Protein AF-A0A2D4HJT6-F1 (afdb_monomer_lite)

Radius of gyration: 34.28 Å; chains: 1; bounding box: 75×16×103 Å

pLDDT: mean 91.04, std 11.38, range [42.09, 98.62]

Secondary structure (DSSP, 8-state):
-------PPPHHHHHHHHHHHHHHHHHHHHHHHHHHHHHHHHHHHHHHHHHHHHHHHHHTHHHHHHHHHHHHHHHHHHHHHHHHHHHHHHHHHHHHHHHHHHHHHHHHHHHHH-TT---HHHHHHHHHHHHHHHHHHHHHHHHHHHHHHHH-

Foldseek 3Di:
DPPPPPPPPDVVVVVVVVVVVVVVVVVVVVVVVVVVVVVVVVVCVVVVVVVVVVVCVVCPPVCVVCVVVVVVVVVVVVLVVQLVVLVVQLVVLVVQLVVLVVQLVVLVCVQVVDPPDRDVVSVVSNVVSVVSNVVSVVSNVVSVVSSVVSVD

Organism: NCBI:txid129467

Sequence (152 aa):
EEEEEEEELDPRIQEELEHLNQANEEINRVELQLDEARTTYRRILSESARKLNAQGSQLGNCIEKARPYYEARRLAREAQQETQKAALRYERAVSMHNAAREMVFVAEQGVMADKNRLDPTWQEMLNHATSKVNEAEEERLRSEREHQRVTQ

InterPro domains:
  IPR007940 SH3-binding 5 [PF05276] (7-15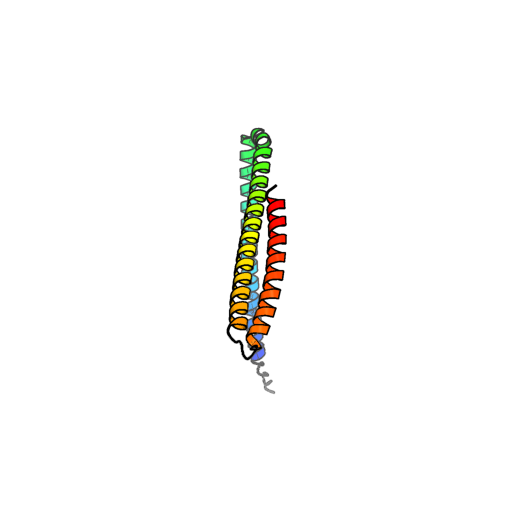2)
  IPR007940 SH3-binding 5 [PTHR19423] (2-152)

Structure (mmCIF, N/CA/C/O backbone):
data_AF-A0A2D4HJT6-F1
#
_entry.id   AF-A0A2D4HJT6-F1
#
loop_
_atom_site.group_PDB
_atom_site.id
_atom_site.type_symbol
_atom_site.label_atom_id
_atom_site.label_alt_id
_atom_site.label_comp_id
_atom_site.label_asym_id
_atom_site.label_entity_id
_atom_site.label_seq_id
_atom_site.pdbx_PDB_ins_code
_atom_site.Cartn_x
_atom_site.Cartn_y
_atom_site.Cartn_z
_atom_site.occupancy
_atom_site.B_iso_or_equiv
_atom_site.auth_seq_id
_atom_site.auth_comp_id
_atom_site.auth_asym_id
_atom_site.auth_atom_id
_atom_site.pdbx_PDB_model_num
ATOM 1 N N . GLU A 1 1 ? 40.480 -9.511 66.706 1.00 42.09 1 GLU A N 1
ATOM 2 C CA . GLU A 1 1 ? 39.679 -8.609 65.868 1.00 42.09 1 GLU A CA 1
ATOM 3 C C . GLU A 1 1 ? 40.342 -8.662 64.510 1.00 42.09 1 GLU A C 1
ATOM 5 O O . GLU A 1 1 ? 41.353 -8.009 64.303 1.00 42.09 1 GLU A O 1
ATOM 10 N N . GLU A 1 2 ? 39.927 -9.635 63.701 1.00 45.59 2 GLU A N 1
ATOM 11 C CA . GLU A 1 2 ? 40.313 -9.690 62.293 1.00 45.59 2 GLU A CA 1
ATOM 12 C C . GLU A 1 2 ? 39.354 -8.722 61.607 1.00 45.59 2 GLU A C 1
ATOM 14 O O . GLU A 1 2 ? 38.142 -8.926 61.652 1.00 45.59 2 GLU A O 1
ATOM 19 N N . GLU A 1 3 ? 39.885 -7.599 61.128 1.00 53.44 3 GLU A N 1
ATOM 20 C CA . GLU A 1 3 ? 39.154 -6.715 60.228 1.00 53.44 3 GLU A CA 1
ATOM 21 C C . GLU A 1 3 ? 38.861 -7.548 58.978 1.00 53.44 3 GLU A C 1
ATOM 23 O O . GLU A 1 3 ? 39.780 -7.926 58.252 1.00 53.44 3 GLU A O 1
ATOM 28 N N . GLU A 1 4 ? 37.596 -7.932 58.790 1.00 57.06 4 GLU A N 1
ATOM 29 C CA . GLU A 1 4 ? 37.126 -8.459 57.514 1.00 57.06 4 GLU A CA 1
ATOM 30 C C . GLU A 1 4 ? 37.390 -7.355 56.484 1.00 57.06 4 GLU A C 1
ATOM 32 O O . GLU A 1 4 ? 36.716 -6.326 56.487 1.00 57.06 4 GLU A O 1
ATOM 37 N N . GLU A 1 5 ? 38.438 -7.521 55.671 1.00 54.19 5 GLU A N 1
ATOM 38 C CA . GLU A 1 5 ? 38.667 -6.686 54.497 1.00 54.19 5 GLU A CA 1
ATOM 39 C C . GLU A 1 5 ? 37.416 -6.822 53.621 1.00 54.19 5 GLU A C 1
ATOM 41 O O . GLU A 1 5 ? 37.197 -7.863 53.000 1.00 54.19 5 GLU A O 1
ATOM 46 N N . GLU A 1 6 ? 36.546 -5.807 53.634 1.00 61.91 6 GLU A N 1
ATOM 47 C CA . GLU A 1 6 ? 35.434 -5.717 52.692 1.00 61.91 6 GLU A CA 1
ATOM 48 C C . GLU A 1 6 ? 36.042 -5.755 51.283 1.00 61.91 6 GLU A C 1
ATOM 50 O O . GLU A 1 6 ? 36.685 -4.794 50.856 1.00 61.91 6 GLU A O 1
ATOM 55 N N . GLU A 1 7 ? 35.898 -6.885 50.580 1.00 65.75 7 GLU A N 1
ATOM 56 C CA . GLU A 1 7 ? 36.295 -6.998 49.175 1.00 65.75 7 GLU A CA 1
ATOM 57 C C . GLU A 1 7 ? 35.630 -5.853 48.397 1.00 65.75 7 GLU A C 1
ATOM 59 O O . GLU A 1 7 ? 34.401 -5.781 48.302 1.00 65.75 7 GLU A O 1
ATOM 64 N N . GLU A 1 8 ? 36.442 -4.939 47.854 1.00 66.44 8 GLU A N 1
ATOM 65 C CA . GLU A 1 8 ? 35.955 -3.838 47.024 1.00 66.44 8 GLU A CA 1
ATOM 66 C C . GLU A 1 8 ? 35.161 -4.416 45.843 1.00 66.44 8 GLU A C 1
ATOM 68 O O . GLU A 1 8 ? 35.687 -5.153 45.005 1.00 66.44 8 GLU A O 1
ATOM 73 N N . LEU A 1 9 ? 33.867 -4.087 45.790 1.00 67.25 9 LEU A N 1
ATOM 74 C CA . LEU A 1 9 ? 32.962 -4.499 44.720 1.00 67.25 9 LEU A CA 1
ATOM 75 C C . LEU A 1 9 ? 33.523 -4.072 43.354 1.00 67.25 9 LEU A C 1
ATOM 77 O O . LEU A 1 9 ? 33.825 -2.897 43.143 1.00 67.25 9 LEU A O 1
ATOM 81 N N . ASP A 1 10 ? 33.626 -5.021 42.414 1.00 80.31 10 ASP A N 1
ATOM 82 C CA . ASP A 1 10 ? 34.099 -4.755 41.049 1.00 80.31 10 ASP A CA 1
ATOM 83 C C . ASP A 1 10 ? 33.244 -3.640 40.411 1.00 80.31 10 ASP A C 1
ATOM 85 O O . ASP A 1 10 ? 32.026 -3.815 40.278 1.00 80.31 10 ASP A O 1
ATOM 89 N N . PRO A 1 11 ? 33.844 -2.515 39.973 1.00 82.69 11 PRO A N 1
ATOM 90 C CA . PRO A 1 11 ? 33.119 -1.373 39.413 1.00 82.69 11 PRO A CA 1
ATOM 91 C C . PRO A 1 11 ? 32.181 -1.723 38.249 1.00 82.69 11 PRO A C 1
ATOM 93 O O . PRO A 1 11 ? 31.184 -1.037 38.029 1.00 82.69 11 PRO A O 1
ATOM 96 N N . ARG A 1 12 ? 32.449 -2.816 37.521 1.00 86.81 12 ARG A N 1
ATOM 97 C CA . ARG A 1 12 ? 31.587 -3.298 36.429 1.00 86.81 12 ARG A CA 1
ATOM 98 C C . ARG A 1 12 ? 30.235 -3.807 36.924 1.00 86.81 12 ARG A C 1
ATOM 100 O O . ARG A 1 12 ? 29.248 -3.714 36.207 1.00 86.81 12 ARG A O 1
ATOM 107 N N . ILE A 1 13 ? 30.168 -4.332 38.148 1.00 87.12 13 ILE A N 1
ATOM 108 C CA . ILE A 1 13 ? 28.906 -4.775 38.757 1.00 87.12 13 ILE A CA 1
ATOM 109 C C . ILE A 1 13 ? 27.992 -3.568 38.983 1.00 87.12 13 ILE A C 1
ATOM 111 O O . ILE A 1 13 ? 26.788 -3.662 38.758 1.00 87.12 13 ILE A O 1
ATOM 115 N N . GLN A 1 14 ? 28.558 -2.427 39.382 1.00 87.00 14 GLN A N 1
ATOM 116 C CA . GLN A 1 14 ? 27.795 -1.197 39.560 1.00 87.00 14 GLN A CA 1
ATOM 117 C C . GLN A 1 14 ? 27.226 -0.686 38.228 1.00 87.00 14 GLN A C 1
ATOM 119 O O . GLN A 1 14 ? 26.041 -0.370 38.165 1.00 87.00 14 GLN A O 1
ATOM 124 N N . GLU A 1 15 ? 28.029 -0.674 37.162 1.00 89.69 15 GLU A N 1
ATOM 125 C CA . GLU A 1 15 ? 27.586 -0.264 35.820 1.00 89.69 15 GLU A CA 1
ATOM 126 C C . GLU A 1 15 ? 26.433 -1.146 35.300 1.00 89.69 15 GLU A C 1
ATOM 128 O O . GLU A 1 15 ? 25.409 -0.640 34.839 1.00 89.69 15 GLU A O 1
ATOM 133 N N . GLU A 1 16 ? 26.532 -2.470 35.450 1.00 93.12 16 GLU A N 1
ATOM 134 C CA . GLU A 1 16 ? 25.462 -3.388 35.032 1.00 93.12 16 GLU A CA 1
ATOM 135 C C . GLU A 1 16 ? 24.184 -3.242 35.875 1.00 93.12 16 GLU A C 1
ATOM 137 O O . GLU A 1 16 ? 23.072 -3.377 35.359 1.00 93.12 16 GLU A O 1
ATOM 142 N N . LEU A 1 17 ? 24.308 -2.925 37.168 1.00 93.88 17 LEU A N 1
ATOM 143 C CA . LEU A 1 17 ? 23.155 -2.618 38.020 1.00 93.88 17 LEU A CA 1
ATOM 144 C C . LEU A 1 17 ? 22.484 -1.299 37.616 1.00 93.88 17 LEU A C 1
ATOM 146 O O . LEU A 1 17 ? 21.256 -1.211 37.643 1.00 93.88 17 LEU A O 1
ATOM 150 N N . GLU A 1 18 ? 23.256 -0.290 37.213 1.00 94.62 18 GLU A N 1
ATOM 151 C CA . GLU A 1 18 ? 22.728 0.966 36.672 1.00 94.62 18 GLU A CA 1
ATOM 152 C C . GLU A 1 18 ? 21.977 0.726 35.353 1.00 94.62 18 GLU A C 1
ATOM 154 O O . GLU A 1 18 ? 20.840 1.185 35.209 1.00 94.62 18 GLU A O 1
ATOM 159 N N . HIS A 1 19 ? 22.535 -0.080 34.442 1.00 95.88 19 HIS A N 1
ATOM 160 C CA . HIS A 1 19 ? 21.844 -0.499 33.218 1.00 95.88 19 HIS A CA 1
ATOM 161 C C . HIS A 1 19 ? 20.548 -1.261 33.510 1.00 95.88 19 HIS A C 1
ATOM 163 O O . HIS A 1 19 ? 19.516 -0.993 32.889 1.00 95.88 19 HIS A O 1
ATOM 169 N N . LEU A 1 20 ? 20.570 -2.187 34.472 1.00 96.56 20 LEU A N 1
ATOM 170 C CA . LEU A 1 20 ? 19.390 -2.954 34.862 1.00 96.56 20 LEU A CA 1
ATOM 171 C C . LEU A 1 20 ? 18.306 -2.057 35.467 1.00 96.56 20 LEU A C 1
ATOM 173 O O . LEU A 1 20 ? 17.132 -2.195 35.118 1.00 96.56 20 LEU A O 1
ATOM 177 N N . ASN A 1 21 ? 18.686 -1.109 36.323 1.00 95.69 21 ASN A N 1
ATOM 178 C CA . ASN A 1 21 ? 17.756 -0.140 36.894 1.00 95.69 21 ASN A CA 1
ATOM 179 C C . ASN A 1 21 ? 17.135 0.742 35.805 1.00 95.69 21 ASN A C 1
ATOM 181 O O . ASN A 1 21 ? 15.915 0.906 35.779 1.00 95.69 21 ASN A O 1
ATOM 185 N N . GLN A 1 22 ? 17.940 1.235 34.861 1.00 97.12 22 GLN A N 1
ATOM 186 C CA . GLN A 1 22 ? 17.452 2.053 33.753 1.00 97.12 22 GLN A CA 1
ATOM 187 C C . GLN A 1 22 ? 16.506 1.274 32.829 1.00 97.12 22 GLN A C 1
ATOM 189 O O . GLN A 1 22 ? 15.445 1.780 32.456 1.00 97.12 22 GLN A O 1
ATOM 194 N N . ALA A 1 23 ? 16.844 0.025 32.501 1.00 97.50 23 ALA A N 1
ATOM 195 C CA . ALA A 1 23 ? 15.974 -0.851 31.724 1.00 97.50 23 ALA A CA 1
ATOM 196 C C . ALA A 1 23 ? 14.654 -1.130 32.460 1.00 97.50 23 ALA A C 1
ATOM 198 O O . ALA A 1 23 ? 13.587 -1.112 31.849 1.00 97.50 23 ALA A O 1
ATOM 199 N N . ASN A 1 24 ? 14.698 -1.339 33.777 1.00 97.75 24 ASN A N 1
ATOM 200 C CA . ASN A 1 24 ? 13.507 -1.565 34.589 1.00 97.75 24 ASN A CA 1
ATOM 201 C C . ASN A 1 24 ? 12.600 -0.322 34.648 1.00 97.75 24 ASN A C 1
ATOM 203 O O . ASN A 1 24 ? 11.381 -0.434 34.517 1.00 97.75 24 ASN A O 1
ATOM 207 N N . GLU A 1 25 ? 13.173 0.875 34.790 1.00 97.69 25 GLU A N 1
ATOM 208 C CA . GLU A 1 25 ? 12.424 2.134 34.688 1.00 97.69 25 GLU A CA 1
ATOM 209 C C . GLU A 1 25 ? 11.772 2.302 33.313 1.00 97.69 25 GLU A C 1
ATOM 211 O O . GLU A 1 25 ? 10.607 2.701 33.217 1.00 97.69 25 GLU A O 1
ATOM 216 N N . GLU A 1 26 ? 12.491 1.963 32.242 1.00 97.94 26 GLU A N 1
ATOM 217 C CA . GLU A 1 26 ? 11.955 2.022 30.888 1.00 97.94 26 GLU A CA 1
ATOM 218 C C . GLU A 1 26 ? 10.807 1.030 30.675 1.00 97.94 26 GLU A C 1
ATOM 220 O O . GLU A 1 26 ? 9.778 1.417 30.112 1.00 97.94 26 GLU A O 1
ATOM 225 N N . ILE A 1 27 ? 10.937 -0.204 31.173 1.00 98.12 27 ILE A N 1
ATOM 226 C CA . ILE A 1 27 ? 9.866 -1.208 31.147 1.00 98.12 27 ILE A CA 1
ATOM 227 C C . ILE A 1 27 ? 8.625 -0.654 31.844 1.00 98.12 27 ILE A C 1
ATOM 229 O O . ILE A 1 27 ? 7.569 -0.566 31.220 1.00 98.12 27 ILE A O 1
ATOM 233 N N . ASN A 1 28 ? 8.763 -0.186 33.086 1.00 97.75 28 ASN A N 1
ATOM 234 C CA . ASN A 1 28 ? 7.643 0.356 33.858 1.00 97.75 28 ASN A CA 1
ATOM 235 C C . ASN A 1 28 ? 6.968 1.535 33.139 1.00 97.75 28 ASN A C 1
ATOM 237 O O . ASN A 1 28 ? 5.739 1.638 33.093 1.00 97.75 28 ASN A O 1
ATOM 241 N N . ARG A 1 29 ? 7.763 2.422 32.530 1.00 98.38 29 ARG A N 1
ATOM 242 C CA . ARG A 1 29 ? 7.254 3.560 31.756 1.00 98.38 29 ARG A CA 1
ATOM 243 C C . ARG A 1 29 ? 6.452 3.104 30.538 1.00 98.38 29 ARG A C 1
ATOM 245 O O . ARG A 1 29 ? 5.363 3.627 30.298 1.00 98.38 29 ARG A O 1
ATOM 252 N N . VAL A 1 30 ? 6.979 2.163 29.757 1.00 98.38 30 VAL A N 1
ATOM 253 C CA . VAL A 1 30 ? 6.305 1.656 28.552 1.00 98.38 30 VAL A CA 1
ATOM 254 C C . VAL A 1 30 ? 5.053 0.862 28.922 1.00 98.38 30 VAL A C 1
ATOM 256 O O . VAL A 1 30 ? 4.036 0.979 28.239 1.00 98.38 30 VAL A O 1
ATOM 259 N N . GLU A 1 31 ? 5.078 0.106 30.019 1.00 98.44 31 GLU A N 1
ATOM 260 C CA . GLU A 1 31 ? 3.905 -0.601 30.535 1.00 98.44 31 GLU A CA 1
ATOM 261 C C . GLU A 1 31 ? 2.779 0.362 30.916 1.00 98.44 31 GLU A C 1
ATOM 263 O O . GLU A 1 31 ? 1.630 0.145 30.517 1.00 98.44 31 GLU A O 1
ATOM 268 N N . LEU A 1 32 ? 3.106 1.462 31.601 1.00 98.38 32 LEU A N 1
ATOM 269 C CA . LEU A 1 32 ? 2.132 2.498 31.938 1.00 98.38 32 LEU A CA 1
ATOM 270 C C . LEU A 1 32 ? 1.528 3.126 30.675 1.00 98.38 32 LEU A C 1
ATOM 272 O O . LEU A 1 32 ? 0.306 3.198 30.539 1.00 98.38 32 LEU A O 1
ATOM 276 N N . GLN A 1 33 ? 2.368 3.511 29.710 1.00 98.38 33 GLN A N 1
ATOM 277 C CA . GLN A 1 33 ? 1.908 4.067 28.433 1.00 98.38 33 GLN A CA 1
ATOM 278 C C . GLN A 1 33 ? 1.024 3.083 27.656 1.00 98.38 33 GLN A C 1
ATOM 280 O O . GLN A 1 33 ? 0.034 3.478 27.034 1.00 98.38 33 GLN A O 1
ATOM 285 N N . LEU A 1 34 ? 1.357 1.792 27.691 1.00 98.50 34 LEU A N 1
ATOM 286 C CA . LEU A 1 34 ? 0.568 0.749 27.050 1.00 98.50 34 LEU A CA 1
ATOM 287 C C . LEU A 1 34 ? -0.803 0.600 27.714 1.00 98.50 34 LEU A C 1
ATOM 289 O O . LEU A 1 34 ? -1.803 0.451 27.003 1.00 98.50 34 LEU A O 1
ATOM 293 N N . ASP A 1 35 ? -0.877 0.634 29.044 1.00 98.44 35 ASP A N 1
ATOM 294 C CA . ASP A 1 35 ? -2.157 0.544 29.745 1.00 98.44 35 ASP A CA 1
ATOM 295 C C . ASP A 1 35 ? -3.035 1.779 29.498 1.00 98.44 35 ASP A C 1
ATOM 297 O O . ASP A 1 35 ? -4.219 1.644 29.167 1.00 98.44 35 ASP A O 1
ATOM 301 N N . GLU A 1 36 ? -2.450 2.977 29.514 1.00 98.38 36 GLU A N 1
ATOM 302 C CA . GLU A 1 36 ? -3.139 4.218 29.150 1.00 98.38 36 GLU A CA 1
ATOM 303 C C . GLU A 1 36 ? -3.675 4.175 27.710 1.00 98.38 36 GLU A C 1
ATOM 305 O O . GLU A 1 36 ? -4.843 4.506 27.455 1.00 98.38 36 GLU A O 1
ATOM 310 N N . ALA A 1 37 ? -2.858 3.713 26.756 1.00 98.44 37 ALA A N 1
ATOM 311 C CA . ALA A 1 37 ? -3.251 3.567 25.357 1.00 98.44 37 ALA A CA 1
ATOM 312 C C . ALA A 1 37 ? -4.372 2.530 25.191 1.00 98.44 37 ALA A C 1
ATOM 314 O O . ALA A 1 37 ? -5.351 2.777 24.479 1.00 98.44 37 ALA A O 1
ATOM 315 N N . ARG A 1 38 ? -4.286 1.390 25.887 1.00 98.44 38 ARG A N 1
ATOM 316 C CA . ARG A 1 38 ? -5.328 0.349 25.885 1.00 98.44 38 ARG A CA 1
ATOM 317 C C . ARG A 1 38 ? -6.631 0.861 26.479 1.00 98.44 38 ARG A C 1
ATOM 319 O O . ARG A 1 38 ? -7.698 0.628 25.910 1.00 98.44 38 ARG A O 1
ATOM 326 N N . THR A 1 39 ? -6.568 1.572 27.597 1.00 98.56 39 THR A N 1
ATOM 327 C CA . THR A 1 39 ? -7.739 2.164 28.249 1.00 98.56 39 THR A CA 1
ATOM 328 C C . THR A 1 39 ? -8.389 3.214 27.355 1.00 98.56 39 THR A C 1
ATOM 330 O O . THR A 1 39 ? -9.606 3.186 27.142 1.00 98.56 39 THR A O 1
ATOM 333 N N . THR A 1 40 ? -7.584 4.071 26.730 1.00 98.50 40 THR A N 1
ATOM 334 C CA . THR A 1 40 ? -8.056 5.056 25.752 1.00 98.50 40 THR A CA 1
ATOM 335 C C . THR A 1 40 ? -8.713 4.384 24.549 1.00 98.50 40 THR A C 1
ATOM 337 O O . THR A 1 40 ? -9.823 4.764 24.171 1.00 98.50 40 THR A O 1
ATOM 340 N N . TYR A 1 41 ? -8.098 3.337 23.996 1.00 98.44 41 TYR A N 1
ATOM 341 C CA . TYR A 1 41 ? -8.665 2.559 22.897 1.00 98.44 41 TYR A CA 1
ATOM 342 C C . TYR A 1 41 ? -10.023 1.951 23.268 1.00 98.44 41 TYR A C 1
ATOM 344 O O . TYR A 1 41 ? -11.003 2.153 22.550 1.00 98.44 41 TYR A O 1
ATOM 352 N N . ARG A 1 42 ? -10.124 1.270 24.421 1.00 98.62 42 ARG A N 1
ATOM 353 C CA . ARG A 1 42 ? -11.387 0.673 24.897 1.00 98.62 42 ARG A CA 1
ATOM 354 C C . ARG A 1 42 ? -12.482 1.726 25.067 1.00 98.62 42 ARG A C 1
ATOM 356 O O . ARG A 1 42 ? -13.631 1.484 24.684 1.00 98.62 42 ARG A O 1
ATOM 363 N N . ARG A 1 43 ? -12.134 2.901 25.606 1.00 98.44 43 ARG A N 1
ATOM 364 C CA . ARG A 1 43 ? -13.059 4.032 25.763 1.00 98.44 43 ARG A CA 1
ATOM 365 C C . ARG A 1 43 ? -13.568 4.520 24.408 1.00 98.44 43 ARG A C 1
ATOM 367 O O . ARG A 1 43 ? -14.782 4.599 24.223 1.00 98.44 43 ARG A O 1
ATOM 374 N N . ILE A 1 44 ? -12.665 4.797 23.465 1.00 98.44 44 ILE A N 1
ATOM 375 C CA . ILE A 1 44 ? -13.009 5.282 22.120 1.00 98.44 44 ILE A CA 1
ATOM 376 C C . ILE A 1 44 ? -13.865 4.257 21.377 1.00 98.44 44 ILE A C 1
ATOM 378 O O . ILE A 1 44 ? -14.878 4.630 20.786 1.00 98.44 44 ILE A O 1
ATOM 382 N N . LEU A 1 45 ? -13.507 2.973 21.435 1.00 98.31 45 LEU A N 1
ATOM 383 C CA . LEU A 1 45 ? -14.263 1.897 20.796 1.00 98.31 45 LEU A CA 1
ATOM 384 C C . LEU A 1 45 ? -15.697 1.835 21.336 1.00 98.31 45 LEU A C 1
ATOM 386 O O . LEU A 1 45 ? -16.655 1.837 20.564 1.00 98.31 45 LEU A O 1
ATOM 390 N N . SER A 1 46 ? -15.848 1.858 22.662 1.00 98.31 46 SER A N 1
ATOM 391 C CA . SER A 1 46 ? -17.155 1.795 23.326 1.00 98.31 46 SER A CA 1
ATOM 392 C C . SER A 1 46 ? -18.007 3.037 23.058 1.00 98.31 46 SER A C 1
ATOM 394 O O . SER A 1 46 ? -19.221 2.951 22.874 1.00 98.31 46 SER A O 1
ATOM 396 N N . GLU A 1 47 ? -17.398 4.222 23.046 1.00 98.12 47 GLU A N 1
ATOM 397 C CA . GLU A 1 47 ? -18.085 5.470 22.715 1.00 98.12 47 GLU A CA 1
ATOM 398 C C . GLU A 1 47 ? -18.521 5.504 21.244 1.00 98.12 47 GLU A C 1
ATOM 400 O O . GLU A 1 47 ? -19.665 5.850 20.949 1.00 98.12 47 GLU A O 1
ATOM 405 N N . SER A 1 48 ? -17.647 5.081 20.332 1.00 98.19 48 SER A N 1
ATOM 406 C CA . SER A 1 48 ? -17.932 5.030 18.895 1.00 98.19 48 SER A CA 1
ATOM 407 C C . SER A 1 48 ? -19.037 4.027 18.581 1.00 98.19 48 SER A C 1
ATOM 409 O O . SER A 1 48 ? -19.978 4.368 17.871 1.00 98.19 48 SER A O 1
ATOM 411 N N . ALA A 1 49 ? -18.993 2.828 19.172 1.00 97.88 49 ALA A N 1
ATOM 412 C CA . ALA A 1 49 ? -20.046 1.826 19.022 1.00 97.88 49 ALA A CA 1
ATOM 413 C C . ALA A 1 49 ? -21.405 2.346 19.521 1.00 97.88 49 ALA A C 1
ATOM 415 O O . ALA A 1 49 ? -22.413 2.193 18.834 1.00 97.88 49 ALA A O 1
ATOM 416 N N . ARG A 1 50 ? -21.439 3.033 20.675 1.00 97.88 50 ARG A N 1
ATOM 417 C CA . ARG A 1 50 ? -22.667 3.668 21.185 1.00 97.88 50 ARG A CA 1
ATOM 418 C C . ARG A 1 50 ? -23.213 4.724 20.223 1.00 97.88 50 ARG A C 1
ATOM 420 O O . ARG A 1 50 ? -24.408 4.709 19.937 1.00 97.88 50 ARG A O 1
ATOM 427 N N . LYS A 1 51 ? -22.356 5.605 19.692 1.00 97.38 51 LYS A N 1
ATOM 428 C CA . LYS A 1 51 ? -22.754 6.632 18.710 1.00 97.38 51 LYS A CA 1
ATOM 429 C C . LYS A 1 51 ? -23.293 6.007 17.419 1.00 97.38 51 LYS A C 1
ATOM 431 O O . LYS A 1 51 ? -24.347 6.423 16.945 1.00 97.38 51 LYS A O 1
ATOM 436 N N . LEU A 1 52 ? -22.618 4.983 16.895 1.00 95.56 52 LEU A N 1
ATOM 437 C CA . LEU A 1 52 ? -23.050 4.261 15.696 1.00 95.56 52 LEU A CA 1
ATOM 438 C C . LEU A 1 52 ? -24.396 3.558 15.906 1.00 95.56 52 LEU A C 1
ATOM 440 O O . LEU A 1 52 ? -25.269 3.671 15.053 1.00 95.56 52 LEU A O 1
ATOM 444 N N . ASN A 1 53 ? -24.608 2.899 17.048 1.00 95.19 53 ASN A N 1
ATOM 445 C CA . ASN A 1 53 ? -25.880 2.239 17.361 1.00 95.19 53 ASN A CA 1
ATOM 446 C C . ASN A 1 53 ? -27.040 3.235 17.506 1.00 95.19 53 ASN A C 1
ATOM 448 O O . ASN A 1 53 ? -28.153 2.953 17.058 1.00 95.19 53 ASN A O 1
ATOM 452 N N . ALA A 1 54 ? -26.785 4.410 18.091 1.00 95.62 54 ALA A N 1
ATOM 453 C CA . ALA A 1 54 ? -27.778 5.478 18.189 1.00 95.62 54 ALA A CA 1
ATOM 454 C C . ALA A 1 54 ? -28.181 5.997 16.797 1.00 95.62 54 ALA A C 1
ATOM 456 O O . ALA A 1 54 ? -29.369 6.075 16.487 1.00 95.62 54 ALA A O 1
ATOM 457 N N . GLN A 1 55 ? -27.202 6.271 15.926 1.00 93.94 55 GLN A N 1
ATOM 458 C CA . GLN A 1 55 ? -27.460 6.682 14.540 1.00 93.94 55 GLN A CA 1
ATOM 459 C C . GLN A 1 55 ? -28.142 5.578 13.723 1.00 93.94 55 GLN A C 1
ATOM 461 O O . GLN A 1 55 ? -29.076 5.856 12.973 1.00 93.94 55 GLN A O 1
ATOM 466 N N . GLY A 1 56 ? -27.715 4.325 13.894 1.00 93.06 56 GLY A N 1
ATOM 467 C CA . GLY A 1 56 ? -28.313 3.158 13.249 1.00 93.06 56 GLY A CA 1
ATOM 468 C C . GLY A 1 56 ? -29.789 3.002 13.603 1.00 93.06 56 GLY A C 1
ATOM 469 O O . GLY A 1 56 ? -30.618 2.827 12.714 1.00 93.06 56 GLY A O 1
ATOM 470 N N . SER A 1 57 ? -30.128 3.170 14.884 1.00 93.00 57 SER A N 1
ATOM 471 C CA . SER A 1 57 ? -31.517 3.159 15.360 1.00 93.00 57 SER A CA 1
ATOM 472 C C . SER A 1 57 ? -32.351 4.306 14.774 1.00 93.00 57 SER A C 1
ATOM 474 O O . SER A 1 57 ? -33.517 4.105 14.451 1.00 93.00 57 SER A O 1
ATOM 476 N N . GLN A 1 58 ? -31.767 5.499 14.609 1.00 94.31 58 GLN A N 1
ATOM 477 C CA . GLN A 1 58 ? -32.460 6.669 14.054 1.00 94.31 58 GLN A CA 1
ATOM 478 C C . GLN A 1 58 ? -32.723 6.549 12.543 1.00 94.31 58 GLN A C 1
ATOM 480 O O . GLN A 1 58 ? -33.767 6.984 12.060 1.00 94.31 58 GLN A O 1
ATOM 485 N N . LEU A 1 59 ? -31.767 6.003 11.788 1.00 91.88 59 LEU A N 1
ATOM 486 C CA . LEU 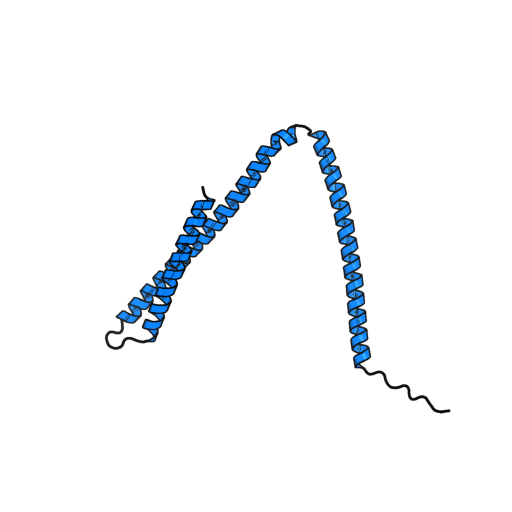A 1 59 ? -31.806 5.943 10.323 1.00 91.88 59 LEU A CA 1
ATOM 487 C C . LEU A 1 59 ? -32.488 4.668 9.794 1.00 91.88 59 LEU A C 1
ATOM 489 O O . LEU A 1 59 ? -33.123 4.695 8.738 1.00 91.88 59 LEU A O 1
ATOM 493 N N . GLY A 1 60 ? -32.392 3.551 10.521 1.00 90.62 60 GLY A N 1
ATOM 494 C CA . GLY A 1 60 ? -33.066 2.296 10.191 1.00 90.62 60 GLY A CA 1
ATOM 495 C C . GLY A 1 60 ? -32.772 1.796 8.770 1.00 90.62 60 GLY A C 1
ATOM 496 O O . GLY A 1 60 ? -31.623 1.686 8.342 1.00 90.62 60 GLY A O 1
ATOM 497 N N . ASN A 1 61 ? -33.830 1.503 8.008 1.00 91.94 61 ASN A N 1
ATOM 498 C CA . ASN A 1 61 ? -33.749 0.795 6.723 1.00 91.94 61 ASN A CA 1
ATOM 499 C C . ASN A 1 61 ? -33.038 1.559 5.590 1.00 91.94 61 ASN A C 1
ATOM 501 O O . ASN A 1 61 ? -32.717 0.953 4.565 1.00 91.94 61 ASN A O 1
ATOM 505 N N . CYS A 1 62 ? -32.813 2.873 5.705 1.00 94.00 62 CYS A N 1
ATOM 506 C CA . CYS A 1 62 ? -32.112 3.614 4.651 1.00 94.00 62 CYS A CA 1
ATOM 507 C C . CYS A 1 62 ? -30.617 3.257 4.579 1.00 94.00 62 CYS A C 1
ATOM 509 O O . CYS A 1 62 ? -30.037 3.330 3.497 1.00 94.00 62 CYS A O 1
ATOM 511 N N . ILE A 1 63 ? -30.024 2.789 5.686 1.00 93.38 63 ILE A N 1
ATOM 512 C CA . ILE A 1 63 ? -28.633 2.319 5.733 1.00 93.38 63 ILE A CA 1
ATOM 513 C C . ILE A 1 63 ? -28.467 1.075 4.856 1.00 93.38 63 ILE A C 1
ATOM 515 O O . ILE A 1 63 ? -27.597 1.053 3.987 1.00 93.38 63 ILE A O 1
ATOM 519 N N . GLU A 1 64 ? -29.340 0.078 5.014 1.00 91.81 64 GLU A N 1
ATOM 520 C CA . GLU A 1 64 ? -29.270 -1.164 4.232 1.00 91.81 64 GLU A CA 1
ATOM 521 C C . GLU A 1 64 ? -29.512 -0.927 2.740 1.00 91.81 64 GLU A C 1
ATOM 523 O O . GLU A 1 64 ? -28.854 -1.529 1.897 1.00 91.81 64 GLU A O 1
ATOM 528 N N . LYS A 1 65 ? -30.390 0.021 2.391 1.00 95.12 65 LYS A N 1
ATOM 529 C CA . LYS A 1 65 ? -30.604 0.412 0.990 1.00 95.12 65 LYS A CA 1
ATOM 530 C C . LYS A 1 65 ? -29.395 1.123 0.378 1.00 95.12 65 LYS A C 1
ATOM 532 O O . LYS A 1 65 ? -29.146 0.974 -0.813 1.00 95.12 65 LYS A O 1
ATOM 537 N N . ALA A 1 66 ? -28.659 1.907 1.166 1.00 95.31 66 ALA A N 1
ATOM 538 C CA . ALA A 1 66 ? -27.483 2.638 0.698 1.00 95.31 66 ALA A CA 1
ATOM 539 C C . ALA A 1 66 ? -26.204 1.780 0.678 1.00 95.31 66 ALA A C 1
ATOM 541 O O . ALA A 1 66 ? -25.265 2.104 -0.052 1.00 95.31 66 ALA A O 1
ATOM 542 N N . ARG A 1 67 ? -26.155 0.694 1.459 1.00 94.88 67 ARG A N 1
ATOM 543 C CA . ARG A 1 67 ? -24.983 -0.181 1.611 1.00 94.88 67 ARG A CA 1
ATOM 544 C C . ARG A 1 67 ? -24.398 -0.666 0.269 1.00 94.88 67 ARG A C 1
ATOM 546 O O . ARG A 1 67 ? -23.204 -0.432 0.074 1.00 94.88 67 ARG A O 1
ATOM 553 N N . PRO A 1 68 ? -25.181 -1.197 -0.697 1.00 97.31 68 PRO A N 1
ATOM 554 C CA . PRO A 1 68 ? -24.635 -1.659 -1.978 1.00 97.31 68 PRO A CA 1
ATOM 555 C C . PRO A 1 68 ? -23.912 -0.560 -2.764 1.00 97.31 68 PRO A C 1
ATOM 557 O O . PRO A 1 68 ? -22.874 -0.807 -3.372 1.00 97.31 68 PRO A O 1
ATOM 560 N N . TYR A 1 69 ? -24.420 0.678 -2.719 1.00 97.69 69 TYR A N 1
ATOM 561 C CA . TYR A 1 69 ? -23.778 1.815 -3.380 1.00 97.69 69 TYR A CA 1
ATOM 562 C C . TYR A 1 69 ? -22.409 2.124 -2.766 1.00 97.69 69 TYR A C 1
ATOM 564 O O . TYR A 1 69 ? -21.433 2.306 -3.491 1.00 97.69 69 TYR A O 1
ATOM 572 N N . TYR A 1 70 ? -22.310 2.178 -1.435 1.00 97.75 70 TYR A N 1
ATOM 573 C CA . TYR A 1 70 ? -21.041 2.481 -0.769 1.00 97.75 70 TYR A CA 1
ATOM 574 C C . TYR A 1 70 ? -20.021 1.347 -0.899 1.00 97.75 70 TYR A C 1
ATOM 576 O O . TYR A 1 70 ? -18.830 1.629 -1.034 1.00 97.75 70 TYR A O 1
ATOM 584 N N . GLU A 1 71 ? -20.470 0.092 -0.916 1.00 97.69 71 GLU A N 1
ATOM 585 C CA . GLU A 1 71 ? -19.620 -1.066 -1.199 1.00 97.69 71 GLU A CA 1
ATOM 586 C C . GLU A 1 71 ? -19.078 -1.022 -2.630 1.00 97.69 71 GLU A C 1
ATOM 588 O O . GLU A 1 71 ? -17.863 -1.091 -2.819 1.00 97.69 71 GLU A O 1
ATOM 593 N N . ALA A 1 72 ? -19.943 -0.796 -3.624 1.00 97.75 72 ALA A N 1
ATOM 594 C CA . ALA A 1 72 ? -19.528 -0.626 -5.014 1.00 97.75 72 ALA A CA 1
ATOM 595 C C . ALA A 1 72 ? -18.575 0.568 -5.182 1.00 97.75 72 ALA A C 1
ATOM 597 O O . ALA A 1 72 ? -17.558 0.462 -5.860 1.00 97.75 72 ALA A O 1
ATOM 598 N N . ARG A 1 73 ? -18.845 1.692 -4.506 1.00 98.12 73 ARG A N 1
ATOM 599 C CA . ARG A 1 73 ? -17.970 2.874 -4.524 1.00 98.12 73 ARG A CA 1
ATOM 600 C C . ARG A 1 73 ? -16.602 2.594 -3.900 1.00 98.12 73 ARG A C 1
ATOM 602 O O . ARG A 1 73 ? -15.602 3.116 -4.388 1.00 98.12 73 ARG A O 1
ATOM 609 N N . ARG A 1 74 ? -16.541 1.800 -2.824 1.00 97.75 74 ARG A N 1
ATOM 610 C CA . ARG A 1 74 ? -15.273 1.366 -2.214 1.00 97.75 74 ARG A CA 1
ATOM 611 C C . ARG A 1 74 ? -14.479 0.505 -3.195 1.00 97.75 74 ARG A C 1
ATOM 613 O O . ARG A 1 74 ? -13.317 0.813 -3.436 1.00 97.75 74 ARG A O 1
ATOM 620 N N . LEU A 1 75 ? -15.119 -0.497 -3.801 1.00 97.06 75 LEU A N 1
ATOM 621 C CA . LEU A 1 75 ? -14.490 -1.376 -4.792 1.00 97.06 75 LEU A CA 1
ATOM 622 C C . LEU A 1 75 ? -14.003 -0.602 -6.022 1.00 97.06 75 LEU A C 1
ATOM 624 O O . LEU A 1 75 ? -12.876 -0.800 -6.459 1.00 97.06 75 LEU A O 1
ATOM 628 N N . ALA A 1 76 ? -14.802 0.334 -6.538 1.00 96.69 76 ALA A N 1
ATOM 629 C CA . ALA A 1 76 ? -14.410 1.186 -7.659 1.00 96.69 76 ALA A CA 1
ATOM 630 C C . ALA A 1 76 ? -13.182 2.048 -7.327 1.00 96.69 76 ALA A C 1
ATOM 632 O O . ALA A 1 76 ? -12.296 2.212 -8.162 1.00 96.69 76 ALA A O 1
ATOM 633 N N . ARG A 1 77 ? -13.098 2.575 -6.098 1.00 97.38 77 ARG A N 1
ATOM 634 C CA . ARG A 1 77 ? -11.930 3.336 -5.638 1.00 97.38 77 ARG A CA 1
ATOM 635 C C . ARG A 1 77 ? -10.684 2.457 -5.516 1.00 97.38 77 ARG A C 1
ATOM 637 O O . ARG A 1 77 ? -9.604 2.906 -5.879 1.00 97.38 77 ARG A O 1
ATOM 644 N N . GLU A 1 78 ? -10.827 1.234 -5.013 1.00 96.69 78 GLU A N 1
ATOM 645 C CA . GLU A 1 78 ? -9.726 0.265 -4.917 1.00 96.69 78 GLU A CA 1
ATOM 646 C C . GLU A 1 78 ? -9.222 -0.146 -6.302 1.00 96.69 78 GLU A C 1
ATOM 648 O O . GLU A 1 78 ? -8.019 -0.092 -6.550 1.00 96.69 78 GLU A O 1
ATOM 653 N N . ALA A 1 79 ? -10.135 -0.456 -7.227 1.00 95.88 79 ALA A N 1
ATOM 654 C CA . ALA A 1 79 ? -9.800 -0.743 -8.617 1.00 95.88 79 ALA A CA 1
ATOM 655 C C . ALA A 1 79 ? -9.066 0.442 -9.260 1.00 95.88 79 ALA A C 1
ATOM 657 O O . ALA A 1 79 ? -7.961 0.271 -9.758 1.00 95.88 79 ALA A O 1
ATOM 658 N N . GLN A 1 80 ? -9.608 1.661 -9.141 1.00 96.62 80 GLN A N 1
ATOM 659 C CA . GLN A 1 80 ? -8.970 2.875 -9.657 1.00 96.62 80 GLN A CA 1
ATOM 660 C C . GLN A 1 80 ? -7.547 3.068 -9.110 1.00 96.62 80 GLN A C 1
ATOM 662 O O . GLN A 1 80 ? -6.647 3.449 -9.859 1.00 96.62 80 GLN A O 1
ATOM 667 N N . GLN A 1 81 ? -7.333 2.831 -7.812 1.00 97.31 81 GLN A N 1
ATOM 668 C CA . GLN A 1 81 ? -6.011 2.944 -7.194 1.00 97.31 81 GLN A CA 1
ATOM 669 C C . GLN A 1 81 ? -5.029 1.907 -7.747 1.00 97.31 81 GLN A C 1
ATOM 671 O O . GLN A 1 81 ? -3.884 2.261 -8.033 1.00 97.31 81 GLN A O 1
ATOM 676 N N . GLU A 1 82 ? -5.456 0.657 -7.935 1.00 96.38 82 GLU A N 1
ATOM 677 C CA . GLU A 1 82 ? -4.592 -0.366 -8.530 1.00 96.38 82 GLU A CA 1
ATOM 678 C C . GLU A 1 82 ? -4.298 -0.059 -10.003 1.00 96.38 82 GLU A C 1
ATOM 680 O O . GLU A 1 82 ? -3.141 -0.145 -10.416 1.00 96.38 82 GLU A O 1
ATOM 685 N N . THR A 1 83 ? -5.289 0.408 -10.771 1.00 96.50 83 THR A N 1
ATOM 686 C CA . THR A 1 83 ? -5.090 0.856 -12.155 1.00 96.50 83 THR A CA 1
ATOM 687 C C . THR A 1 83 ? -4.056 1.976 -12.231 1.00 96.50 83 THR A C 1
ATOM 689 O O . THR A 1 83 ? -3.102 1.876 -12.998 1.00 96.50 83 THR A O 1
ATOM 692 N N . GLN A 1 84 ? -4.175 3.011 -11.392 1.00 97.12 84 GLN A N 1
ATOM 693 C CA . GLN A 1 84 ? -3.198 4.107 -11.336 1.00 97.12 84 GLN A CA 1
ATOM 694 C C . GLN A 1 84 ? -1.798 3.608 -10.971 1.00 97.12 84 GLN A C 1
ATOM 696 O O . GLN A 1 84 ? -0.804 4.030 -11.561 1.00 97.12 84 GLN A O 1
ATOM 701 N N . LYS A 1 85 ? -1.701 2.687 -10.010 1.00 97.44 85 LYS A N 1
ATOM 702 C CA . LYS A 1 85 ? -0.423 2.104 -9.599 1.00 97.44 85 LYS A CA 1
ATOM 703 C C . LYS A 1 85 ? 0.215 1.294 -10.728 1.00 97.44 85 LYS A C 1
ATOM 705 O O . LYS A 1 85 ? 1.424 1.394 -10.932 1.00 97.44 85 LYS A O 1
ATOM 710 N N . ALA A 1 86 ? -0.568 0.502 -11.456 1.00 96.62 86 ALA A N 1
ATOM 711 C CA . ALA A 1 86 ? -0.096 -0.251 -12.613 1.00 96.62 86 ALA A CA 1
ATOM 712 C C . ALA A 1 86 ? 0.300 0.670 -13.778 1.00 96.62 86 ALA A C 1
ATOM 714 O O . ALA A 1 86 ? 1.361 0.464 -14.362 1.00 96.62 86 ALA A O 1
ATOM 715 N N . ALA A 1 87 ? -0.468 1.732 -14.040 1.00 97.44 87 ALA A N 1
ATOM 716 C CA . ALA A 1 87 ? -0.138 2.751 -15.036 1.00 97.44 87 ALA A CA 1
ATOM 717 C C . ALA A 1 87 ? 1.220 3.406 -14.740 1.00 97.44 87 ALA A C 1
ATOM 719 O O . ALA A 1 87 ? 2.100 3.418 -15.594 1.00 97.44 87 ALA A O 1
ATOM 720 N N . LEU A 1 88 ? 1.444 3.850 -13.496 1.00 97.62 88 LEU A N 1
ATOM 721 C CA . LEU A 1 88 ? 2.719 4.446 -13.078 1.00 97.62 88 LEU A CA 1
ATOM 722 C C . LEU A 1 88 ? 3.898 3.471 -13.199 1.00 97.62 88 LEU A C 1
ATOM 724 O O . LEU A 1 88 ? 5.011 3.883 -13.527 1.00 97.62 88 LEU A O 1
ATOM 728 N N . ARG A 1 89 ? 3.688 2.179 -12.914 1.00 96.75 89 ARG A N 1
ATOM 729 C CA . ARG A 1 89 ? 4.723 1.151 -13.122 1.00 96.75 89 ARG A CA 1
ATOM 730 C C . ARG A 1 89 ? 5.054 1.004 -14.604 1.00 96.75 89 ARG A C 1
ATOM 732 O O . ARG A 1 89 ? 6.233 0.995 -14.946 1.00 96.75 89 ARG A O 1
ATOM 739 N N . TYR A 1 90 ? 4.035 0.941 -15.459 1.00 97.50 90 TYR A N 1
ATOM 740 C CA . TYR A 1 90 ? 4.216 0.862 -16.905 1.00 97.50 90 TYR A CA 1
ATOM 741 C C . TYR A 1 90 ? 4.942 2.096 -17.455 1.00 97.50 90 TYR A C 1
ATOM 743 O O . TYR A 1 90 ? 5.947 1.951 -18.143 1.00 97.50 90 TYR A O 1
ATOM 751 N N . GLU A 1 91 ? 4.533 3.308 -17.075 1.00 97.62 91 GLU A N 1
ATOM 752 C CA . GLU A 1 91 ? 5.209 4.552 -17.474 1.00 97.62 91 GLU A CA 1
ATOM 753 C C . GLU A 1 91 ? 6.691 4.565 -17.076 1.00 97.62 91 GLU A C 1
ATOM 755 O O . GLU A 1 91 ? 7.556 4.942 -17.872 1.00 97.62 91 GLU A O 1
ATOM 760 N N . ARG A 1 92 ? 7.014 4.101 -15.862 1.00 97.50 92 ARG A N 1
ATOM 761 C CA . ARG A 1 92 ? 8.407 3.960 -15.413 1.00 97.50 92 ARG A CA 1
ATOM 762 C C . ARG A 1 92 ? 9.174 2.944 -16.254 1.00 97.50 92 ARG A C 1
ATOM 764 O O . ARG A 1 92 ? 10.305 3.231 -16.636 1.00 97.50 92 ARG A O 1
ATOM 771 N N . ALA A 1 93 ? 8.581 1.790 -16.554 1.00 96.88 93 ALA A N 1
ATOM 772 C CA . ALA A 1 93 ? 9.208 0.764 -17.384 1.00 96.88 93 ALA A CA 1
ATOM 773 C C . ALA A 1 93 ? 9.459 1.260 -18.818 1.00 96.88 93 ALA A C 1
ATOM 775 O O . ALA A 1 93 ? 10.556 1.082 -19.344 1.00 96.88 93 ALA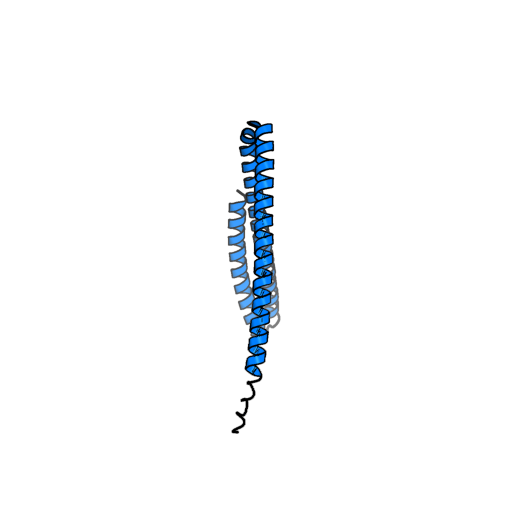 A O 1
ATOM 776 N N . VAL A 1 94 ? 8.498 1.974 -19.414 1.00 97.62 94 VAL A N 1
ATOM 777 C CA . VAL A 1 94 ? 8.655 2.644 -20.717 1.00 97.62 94 VAL A CA 1
ATOM 778 C C . VAL A 1 94 ? 9.806 3.651 -20.677 1.00 97.62 94 VAL A C 1
ATOM 780 O O . VAL A 1 94 ? 10.660 3.646 -21.562 1.00 97.62 94 VAL A O 1
ATOM 783 N N . SER A 1 95 ? 9.864 4.492 -19.641 1.00 97.44 95 SER A N 1
ATOM 784 C CA . SER A 1 95 ? 10.936 5.480 -19.472 1.00 97.44 95 SER A CA 1
ATOM 785 C C . SER A 1 95 ? 12.317 4.820 -19.353 1.00 97.44 95 SER A C 1
ATOM 787 O O . SER A 1 95 ? 13.256 5.212 -20.048 1.00 97.44 95 SER A O 1
ATOM 789 N N . MET A 1 96 ? 12.435 3.761 -18.543 1.00 95.75 96 MET A N 1
ATOM 790 C CA . MET A 1 96 ? 13.678 2.995 -18.395 1.00 95.75 96 MET A CA 1
ATOM 791 C C . MET A 1 96 ? 14.105 2.316 -19.700 1.00 95.75 96 MET A C 1
ATOM 793 O O . MET A 1 96 ? 15.287 2.355 -20.040 1.00 95.75 96 MET A O 1
ATOM 797 N N . HIS A 1 97 ? 13.164 1.741 -20.451 1.00 96.44 97 HIS A N 1
ATOM 798 C CA . HIS A 1 97 ? 13.444 1.146 -21.756 1.00 96.44 97 HIS A CA 1
ATOM 799 C C . HIS A 1 97 ? 13.958 2.189 -22.759 1.00 96.44 97 HIS A C 1
ATOM 801 O O . HIS A 1 97 ? 14.964 1.956 -23.429 1.00 96.44 97 HIS A O 1
ATOM 807 N N . ASN A 1 98 ? 13.341 3.372 -22.812 1.00 96.31 98 ASN A N 1
ATOM 808 C CA . ASN A 1 98 ? 13.803 4.462 -23.675 1.00 96.31 98 ASN A CA 1
ATOM 809 C C . ASN A 1 98 ? 15.219 4.930 -23.304 1.00 96.31 98 ASN A C 1
ATOM 811 O O . ASN A 1 98 ? 16.059 5.090 -24.186 1.00 96.31 98 ASN A O 1
ATOM 815 N N . ALA A 1 99 ? 15.515 5.079 -22.009 1.00 95.62 99 ALA A N 1
ATOM 816 C CA . ALA A 1 99 ? 16.861 5.415 -21.545 1.00 95.62 99 ALA A CA 1
ATOM 817 C C . ALA A 1 99 ? 17.889 4.324 -21.901 1.00 95.62 99 ALA A C 1
ATOM 819 O O . ALA A 1 99 ? 19.017 4.632 -22.281 1.00 95.62 99 ALA A O 1
ATOM 820 N N . ALA A 1 100 ? 17.505 3.046 -21.814 1.00 94.38 100 ALA A N 1
ATOM 821 C CA . ALA A 1 100 ? 18.355 1.934 -22.227 1.00 94.38 100 ALA A CA 1
ATOM 822 C C . ALA A 1 100 ? 18.652 1.953 -23.732 1.00 94.38 100 ALA A C 1
ATOM 824 O O . ALA A 1 100 ? 19.796 1.735 -24.130 1.00 94.38 100 ALA A O 1
ATOM 825 N N . ARG A 1 101 ? 17.660 2.287 -24.564 1.00 95.50 101 ARG A N 1
ATOM 826 C CA . ARG A 1 101 ? 17.854 2.447 -26.012 1.00 95.50 101 ARG A CA 1
ATOM 827 C C . ARG A 1 101 ? 18.803 3.591 -26.353 1.00 95.50 101 ARG A C 1
ATOM 829 O O . ARG A 1 101 ? 19.639 3.424 -27.235 1.00 95.50 101 ARG A O 1
ATOM 836 N N . GLU A 1 102 ? 18.715 4.707 -25.635 1.00 95.38 102 GLU A N 1
ATOM 837 C CA . GLU A 1 102 ? 19.650 5.823 -25.809 1.00 95.38 102 GLU A CA 1
ATOM 838 C C . GLU A 1 102 ? 21.089 5.413 -25.449 1.00 95.38 102 GLU A C 1
ATOM 840 O O . GLU A 1 102 ? 22.028 5.749 -26.167 1.00 95.38 102 GLU A O 1
ATOM 845 N N . MET A 1 103 ? 21.278 4.610 -24.393 1.00 92.06 103 MET A N 1
ATOM 846 C CA . MET A 1 103 ? 22.601 4.070 -24.045 1.00 92.06 103 MET A CA 1
ATOM 847 C C . MET A 1 103 ? 23.183 3.182 -25.153 1.00 92.06 103 MET A C 1
ATOM 849 O O . MET A 1 103 ? 24.375 3.291 -25.438 1.00 92.06 103 MET A O 1
ATOM 853 N N . VAL A 1 104 ? 22.367 2.333 -25.795 1.00 92.75 104 VAL A N 1
ATOM 854 C CA . VAL A 1 104 ? 22.811 1.532 -26.953 1.00 92.75 104 VAL A CA 1
ATOM 855 C C . VAL A 1 104 ? 23.236 2.445 -28.097 1.00 92.75 104 VAL A C 1
ATOM 857 O O . VAL A 1 104 ? 24.330 2.278 -28.622 1.00 92.75 104 VAL A O 1
ATOM 860 N N . PHE A 1 105 ? 22.428 3.452 -28.430 1.00 92.75 105 PHE A N 1
ATOM 861 C CA . PHE A 1 105 ? 22.725 4.385 -29.516 1.00 92.75 105 PHE A CA 1
ATOM 862 C C . PHE A 1 105 ? 24.056 5.129 -29.316 1.00 92.75 105 PHE A C 1
ATOM 864 O O . PHE A 1 105 ? 24.860 5.234 -30.244 1.00 92.75 105 PHE A O 1
ATOM 871 N N . VAL A 1 106 ? 24.333 5.605 -28.097 1.00 91.12 106 VAL A N 1
ATOM 872 C CA . VAL A 1 106 ? 25.612 6.255 -27.764 1.00 91.12 106 VAL A CA 1
ATOM 873 C C . VAL A 1 106 ? 26.777 5.264 -27.827 1.00 91.12 106 VAL A C 1
ATOM 875 O O . VAL A 1 106 ? 27.830 5.596 -28.374 1.00 91.12 106 VAL A O 1
ATOM 878 N N . ALA A 1 107 ? 26.599 4.042 -27.315 1.00 88.88 107 ALA A N 1
ATOM 879 C CA . ALA A 1 107 ? 27.630 3.008 -27.373 1.00 88.88 107 ALA A CA 1
ATOM 880 C C . ALA A 1 107 ? 27.961 2.610 -28.823 1.00 88.88 107 ALA A C 1
ATOM 882 O O . ALA A 1 107 ? 29.133 2.494 -29.176 1.00 88.88 107 ALA A O 1
ATOM 883 N N . GLU A 1 108 ? 26.953 2.474 -29.688 1.00 88.62 108 GLU A N 1
ATOM 884 C CA . GLU A 1 108 ? 27.129 2.208 -31.120 1.00 88.62 108 GLU A CA 1
ATOM 885 C C . GLU A 1 108 ? 27.920 3.324 -31.811 1.00 88.62 108 GLU A C 1
ATOM 887 O O . GLU A 1 108 ? 28.848 3.039 -32.569 1.00 88.62 108 GLU A O 1
ATOM 892 N N . GLN A 1 109 ? 27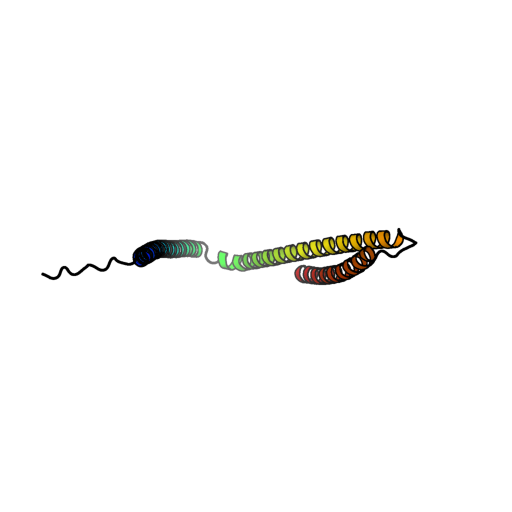.618 4.595 -31.521 1.00 88.19 109 GLN A N 1
ATOM 893 C CA . GLN A 1 109 ? 28.402 5.717 -32.048 1.00 88.19 109 GLN A CA 1
ATOM 894 C C . GLN A 1 109 ? 29.860 5.676 -31.582 1.00 88.19 109 GLN A C 1
ATOM 896 O O . GLN A 1 109 ? 30.757 5.892 -32.397 1.00 88.19 109 GLN A O 1
ATOM 901 N N . GLY A 1 110 ? 30.102 5.371 -30.302 1.00 84.12 110 GLY A N 1
ATOM 902 C CA . GLY A 1 110 ? 31.448 5.242 -29.738 1.00 84.12 110 GLY A CA 1
ATOM 903 C C . GLY A 1 110 ? 32.273 4.154 -30.429 1.00 84.12 110 GLY A C 1
ATOM 904 O O . GLY A 1 110 ? 33.405 4.408 -30.837 1.00 84.12 110 GLY A O 1
ATOM 905 N N . VAL A 1 111 ? 31.681 2.975 -30.657 1.00 82.44 111 VAL A N 1
ATOM 906 C CA . VAL A 1 111 ? 32.327 1.866 -31.385 1.00 82.44 111 VAL A CA 1
ATOM 907 C C . VAL A 1 111 ? 32.615 2.231 -32.848 1.00 82.44 111 VAL A C 1
ATOM 909 O O . VAL A 1 111 ? 33.663 1.868 -33.378 1.00 82.44 111 VAL A O 1
ATOM 912 N N . MET A 1 112 ? 31.705 2.945 -33.519 1.00 81.50 112 MET A N 1
ATOM 913 C CA . MET A 1 112 ? 31.833 3.285 -34.946 1.00 81.50 112 MET A CA 1
ATOM 914 C C . MET A 1 112 ? 32.771 4.471 -35.221 1.00 81.50 112 MET A C 1
ATOM 916 O O . MET A 1 112 ? 33.235 4.637 -36.355 1.00 81.50 112 MET A O 1
ATOM 920 N N . ALA A 1 113 ? 33.045 5.306 -34.216 1.00 79.25 113 ALA A N 1
ATOM 921 C CA . ALA A 1 113 ? 33.912 6.473 -34.345 1.00 79.25 113 ALA A CA 1
ATOM 922 C C . ALA A 1 113 ? 35.401 6.103 -34.483 1.00 79.25 113 ALA A C 1
ATOM 924 O O . ALA A 1 113 ? 36.131 6.805 -35.189 1.00 79.25 113 ALA A O 1
ATOM 925 N N . ASP A 1 114 ? 35.852 4.998 -33.877 1.00 66.06 114 ASP A N 1
ATOM 926 C CA . ASP A 1 114 ? 37.264 4.601 -33.877 1.00 66.06 114 ASP A CA 1
ATOM 927 C C . ASP A 1 114 ? 37.556 3.482 -34.899 1.00 66.06 114 ASP A C 1
ATOM 929 O O . ASP A 1 114 ? 37.552 2.285 -34.611 1.00 66.06 114 ASP A O 1
ATOM 933 N N . LYS A 1 115 ? 37.794 3.878 -36.158 1.00 62.69 115 LYS A N 1
ATOM 934 C CA . LYS A 1 115 ? 37.959 2.954 -37.301 1.00 62.69 115 LYS A CA 1
ATOM 935 C C . LYS A 1 115 ? 39.206 2.062 -37.242 1.00 62.69 115 LYS A C 1
ATOM 937 O O . LYS A 1 115 ? 39.282 1.113 -38.019 1.00 62.69 115 LYS A O 1
ATOM 942 N N . ASN A 1 116 ? 40.180 2.357 -36.375 1.00 61.28 116 ASN A N 1
ATOM 943 C CA . ASN A 1 116 ? 41.486 1.686 -36.388 1.00 61.28 116 ASN A CA 1
ATOM 944 C C . ASN A 1 116 ? 41.811 0.857 -35.139 1.00 61.28 116 ASN A C 1
ATOM 946 O O . ASN A 1 116 ? 42.835 0.174 -35.142 1.00 61.28 116 ASN A O 1
ATOM 950 N N . ARG A 1 117 ? 40.959 0.857 -34.108 1.00 61.03 117 ARG A N 1
ATOM 951 C CA . ARG A 1 117 ? 41.054 -0.033 -32.941 1.00 61.03 117 ARG A CA 1
ATOM 952 C C . ARG A 1 117 ? 39.683 -0.106 -32.272 1.00 61.03 117 ARG A C 1
ATOM 954 O O . ARG A 1 117 ? 39.197 0.897 -31.774 1.00 61.03 117 ARG A O 1
ATOM 961 N N . LEU A 1 118 ? 39.081 -1.294 -32.230 1.00 66.69 118 LEU A N 1
ATOM 962 C CA . LEU A 1 118 ? 37.927 -1.532 -31.361 1.00 66.69 118 LEU A CA 1
ATOM 963 C C . LEU A 1 118 ? 38.388 -1.379 -29.910 1.00 66.69 118 LEU A C 1
ATOM 965 O O . LEU A 1 118 ? 39.116 -2.230 -29.401 1.00 66.69 118 LEU A O 1
ATOM 969 N N . ASP A 1 119 ? 38.006 -0.275 -29.277 1.00 79.12 119 ASP A N 1
ATOM 970 C CA . ASP A 1 119 ? 38.232 -0.043 -27.856 1.00 79.12 119 ASP A CA 1
ATOM 971 C C . ASP A 1 119 ? 37.391 -1.050 -27.040 1.00 79.12 119 ASP A C 1
ATOM 973 O O . ASP A 1 119 ? 36.157 -1.060 -27.160 1.00 79.12 119 ASP A O 1
ATOM 977 N N . PRO A 1 120 ? 38.023 -1.906 -26.215 1.00 84.06 120 PRO A N 1
ATOM 978 C CA . PRO A 1 120 ? 37.320 -2.883 -25.387 1.00 84.06 120 PRO A CA 1
ATOM 979 C C . PRO A 1 120 ? 36.267 -2.260 -24.460 1.00 84.06 120 PRO A C 1
ATOM 981 O O . PRO A 1 120 ? 35.250 -2.891 -24.179 1.00 84.06 120 PRO A O 1
ATOM 984 N N . THR A 1 121 ? 36.460 -1.010 -24.028 1.00 85.00 121 THR A N 1
ATOM 985 C CA . THR A 1 121 ? 35.522 -0.323 -23.127 1.00 85.00 121 THR A CA 1
ATOM 986 C C . THR A 1 121 ? 34.178 -0.043 -23.800 1.00 85.00 121 THR A C 1
ATOM 988 O O . THR A 1 121 ? 33.122 -0.250 -23.200 1.00 85.00 121 THR A O 1
ATOM 991 N N . TRP A 1 122 ? 34.193 0.353 -25.076 1.00 82.69 122 TRP A N 1
ATOM 992 C CA . TRP A 1 122 ? 32.979 0.591 -25.855 1.00 82.69 122 TRP A CA 1
ATOM 993 C C . TRP A 1 122 ? 32.266 -0.714 -26.225 1.00 82.69 122 TRP A C 1
ATOM 995 O O . TRP A 1 122 ? 31.036 -0.750 -26.256 1.00 82.69 122 TRP A O 1
ATOM 1005 N N . GLN A 1 123 ? 33.006 -1.810 -26.425 1.00 86.44 123 GLN A N 1
ATOM 1006 C CA . GLN A 1 123 ? 32.418 -3.141 -26.621 1.00 86.44 123 GLN A CA 1
ATOM 1007 C 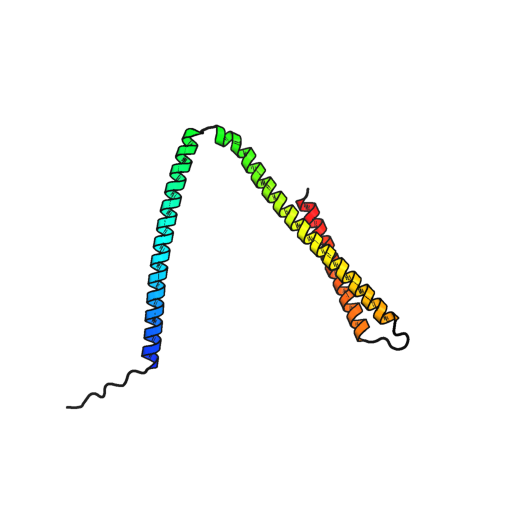C . GLN A 1 123 ? 31.702 -3.648 -25.363 1.00 86.44 123 GLN A C 1
ATOM 1009 O O . GLN A 1 123 ? 30.573 -4.134 -25.445 1.00 86.44 123 GLN A O 1
ATOM 1014 N N . GLU A 1 124 ? 32.327 -3.515 -24.193 1.00 89.06 124 GLU A N 1
ATOM 1015 C CA . GLU A 1 124 ? 31.700 -3.865 -22.915 1.00 89.06 124 GLU A CA 1
ATOM 1016 C C . GLU A 1 124 ? 30.468 -2.996 -22.635 1.00 89.06 124 GLU A C 1
ATOM 1018 O O . GLU A 1 124 ? 29.426 -3.517 -22.230 1.00 89.06 124 GLU A O 1
ATOM 1023 N N . MET A 1 125 ? 30.546 -1.693 -22.927 1.00 88.81 125 MET A N 1
ATOM 1024 C CA . MET A 1 125 ? 29.413 -0.776 -22.792 1.00 88.81 125 MET A CA 1
ATOM 1025 C C . MET A 1 125 ? 28.247 -1.167 -23.704 1.00 88.81 125 MET A C 1
ATOM 1027 O O . MET A 1 125 ? 27.102 -1.180 -23.250 1.00 88.81 125 MET A O 1
ATOM 1031 N N . LEU A 1 126 ? 28.521 -1.539 -24.957 1.00 89.81 126 LEU A N 1
ATOM 1032 C CA . LEU A 1 126 ? 27.500 -1.995 -25.900 1.00 89.81 126 LEU A CA 1
ATOM 1033 C C . LEU A 1 126 ? 26.838 -3.296 -25.430 1.00 89.81 126 LEU A C 1
ATOM 1035 O O . LEU A 1 126 ? 25.611 -3.407 -25.455 1.00 89.81 126 LEU A O 1
ATOM 1039 N N . ASN A 1 127 ? 27.629 -4.257 -24.947 1.00 91.69 127 ASN A N 1
ATOM 1040 C CA . ASN A 1 127 ? 27.115 -5.513 -24.402 1.00 91.69 127 ASN A CA 1
ATOM 1041 C C . ASN A 1 127 ? 26.209 -5.265 -23.185 1.00 91.69 127 ASN A C 1
ATOM 1043 O O . ASN A 1 127 ? 25.102 -5.806 -23.114 1.00 91.69 127 ASN A O 1
ATOM 1047 N N . HIS A 1 128 ? 26.638 -4.402 -22.258 1.00 93.31 128 HIS A N 1
ATOM 1048 C CA . HIS A 1 128 ? 25.844 -4.033 -21.086 1.00 93.31 128 HIS A CA 1
ATOM 1049 C C . HIS A 1 128 ? 24.550 -3.306 -21.472 1.00 93.31 128 HIS A C 1
ATOM 1051 O O . HIS A 1 128 ? 23.472 -3.669 -20.999 1.00 93.31 128 HIS A O 1
ATOM 1057 N N . ALA A 1 129 ? 24.635 -2.311 -22.358 1.00 91.69 129 ALA A N 1
ATOM 1058 C CA . ALA A 1 129 ? 23.478 -1.561 -22.830 1.00 91.69 129 ALA A CA 1
ATOM 1059 C C . ALA A 1 129 ? 22.467 -2.475 -23.545 1.00 91.69 129 ALA A C 1
ATOM 1061 O O . ALA A 1 129 ? 21.267 -2.369 -23.300 1.00 91.69 129 ALA A O 1
ATOM 1062 N N . THR A 1 130 ? 22.945 -3.433 -24.345 1.00 92.31 130 THR A N 1
ATOM 1063 C CA . THR A 1 130 ? 22.099 -4.412 -25.045 1.00 92.31 130 THR A CA 1
ATOM 1064 C C . THR A 1 130 ? 21.380 -5.347 -24.069 1.00 92.31 130 THR A C 1
ATOM 1066 O O . THR A 1 130 ? 20.169 -5.538 -24.192 1.00 92.31 130 THR A O 1
ATOM 1069 N N . SER A 1 131 ? 22.080 -5.882 -23.057 1.00 94.25 131 SER A N 1
ATOM 1070 C CA . SER A 1 131 ? 21.442 -6.685 -21.996 1.00 94.25 131 SER A CA 1
ATOM 1071 C C . SER A 1 131 ? 20.358 -5.880 -21.279 1.00 94.25 131 SER A C 1
ATOM 1073 O O . SER A 1 131 ? 19.227 -6.337 -21.123 1.00 94.25 131 SER A O 1
ATOM 1075 N N . LYS A 1 132 ? 20.675 -4.631 -20.927 1.00 94.50 132 LYS A N 1
ATOM 1076 C CA . LYS A 1 132 ? 19.772 -3.736 -20.203 1.00 94.50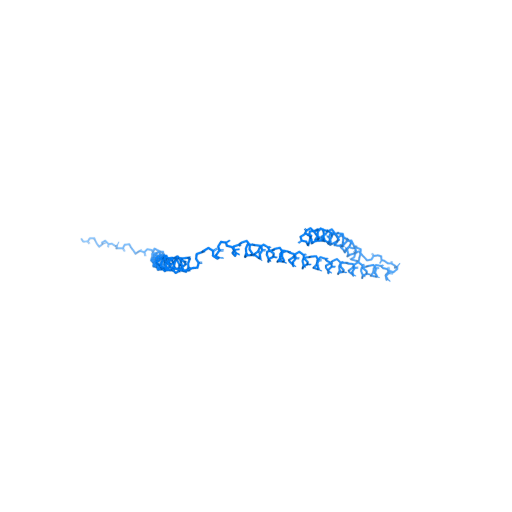 132 LYS A CA 1
ATOM 1077 C C . LYS A 1 132 ? 18.537 -3.340 -21.015 1.00 94.50 132 LYS A C 1
ATOM 1079 O O . LYS A 1 132 ? 17.463 -3.192 -20.439 1.00 94.50 132 LYS A O 1
ATOM 1084 N N . VAL A 1 133 ? 18.656 -3.190 -22.337 1.00 96.00 133 VAL A N 1
ATOM 1085 C CA . VAL A 1 133 ? 17.501 -2.969 -23.225 1.00 96.00 133 VAL A CA 1
ATOM 1086 C C . VAL A 1 133 ? 16.568 -4.175 -23.221 1.00 96.00 133 VAL A C 1
ATOM 1088 O O . VAL A 1 133 ? 15.357 -3.980 -23.120 1.00 96.00 133 VAL A O 1
ATOM 1091 N N . ASN A 1 134 ? 17.108 -5.395 -23.285 1.00 94.94 134 ASN A N 1
ATOM 1092 C CA . ASN A 1 134 ? 16.301 -6.617 -23.257 1.00 94.94 134 ASN A CA 1
ATOM 1093 C C . ASN A 1 134 ? 15.548 -6.768 -21.927 1.00 94.94 134 ASN A C 1
ATOM 1095 O O . ASN A 1 134 ? 14.343 -7.006 -21.929 1.00 94.94 134 ASN A O 1
ATOM 1099 N N . GLU A 1 135 ? 16.231 -6.558 -20.799 1.00 95.44 135 GLU A N 1
ATOM 1100 C CA . GLU A 1 135 ? 15.617 -6.594 -19.463 1.00 95.44 135 GLU A CA 1
ATOM 1101 C C . GLU A 1 135 ? 14.528 -5.521 -19.304 1.00 95.44 135 GLU A C 1
ATOM 1103 O O . GLU A 1 135 ? 13.431 -5.797 -18.812 1.00 95.44 135 GLU A O 1
ATOM 1108 N N . ALA A 1 136 ? 14.802 -4.292 -19.755 1.00 95.50 136 ALA A N 1
ATOM 1109 C CA . ALA A 1 136 ? 13.838 -3.199 -19.688 1.00 95.50 136 ALA A CA 1
ATOM 1110 C C . ALA A 1 136 ? 12.629 -3.427 -20.610 1.00 95.50 136 ALA A C 1
ATOM 1112 O O . ALA A 1 136 ? 11.515 -3.037 -20.261 1.00 95.50 136 ALA A O 1
ATOM 1113 N N . GLU A 1 137 ? 12.825 -4.064 -21.767 1.00 96.12 137 GLU A N 1
ATOM 1114 C CA . GLU A 1 137 ? 11.736 -4.439 -22.674 1.00 96.12 137 GLU A CA 1
ATOM 1115 C C . GLU A 1 137 ? 10.844 -5.528 -22.071 1.00 96.12 137 GLU A C 1
ATOM 1117 O O . GLU A 1 137 ? 9.618 -5.425 -22.130 1.00 96.12 137 GLU A O 1
ATOM 1122 N N . GLU A 1 138 ? 11.433 -6.541 -21.433 1.00 96.56 138 GLU A N 1
ATOM 1123 C CA . GLU A 1 138 ? 10.663 -7.567 -20.729 1.00 96.56 138 GLU A CA 1
ATOM 1124 C C . GLU A 1 138 ? 9.813 -6.944 -19.611 1.00 96.56 138 GLU A C 1
ATOM 1126 O O . GLU A 1 138 ? 8.611 -7.209 -19.517 1.00 96.56 138 GLU A O 1
ATOM 1131 N N . GLU A 1 139 ? 10.396 -6.059 -18.798 1.00 95.19 139 GLU A N 1
ATOM 1132 C CA . GLU A 1 139 ? 9.667 -5.353 -17.741 1.00 95.19 139 GLU A CA 1
ATOM 1133 C C . GLU A 1 139 ? 8.556 -4.451 -18.298 1.00 95.19 139 GLU A C 1
ATOM 1135 O O . GLU A 1 139 ? 7.450 -4.409 -17.747 1.00 95.19 139 GLU A O 1
ATOM 1140 N N . ARG A 1 140 ? 8.802 -3.771 -19.423 1.00 97.06 140 ARG A N 1
ATOM 1141 C CA . ARG A 1 140 ? 7.797 -2.956 -20.119 1.00 97.06 140 ARG A CA 1
ATOM 1142 C C . ARG A 1 140 ? 6.607 -3.802 -20.565 1.00 97.06 140 ARG A C 1
ATOM 1144 O O . ARG A 1 140 ? 5.472 -3.440 -20.276 1.00 97.06 140 ARG A O 1
ATOM 1151 N N . LEU A 1 141 ? 6.848 -4.953 -21.191 1.00 96.81 141 LEU A N 1
ATOM 1152 C CA . LEU A 1 141 ? 5.782 -5.853 -21.645 1.00 96.81 141 LEU A CA 1
ATOM 1153 C C . LEU A 1 141 ? 5.007 -6.479 -20.477 1.00 96.81 141 LEU A C 1
ATOM 1155 O O . LEU A 1 141 ? 3.784 -6.622 -20.547 1.00 96.81 141 LEU A O 1
ATOM 1159 N N . ARG A 1 142 ? 5.692 -6.854 -19.389 1.00 96.44 142 ARG A N 1
ATOM 1160 C CA . ARG A 1 142 ? 5.033 -7.381 -18.181 1.00 96.44 142 ARG A CA 1
ATOM 1161 C C . ARG A 1 142 ? 4.137 -6.332 -17.531 1.00 96.44 142 ARG A C 1
ATOM 1163 O O . ARG A 1 142 ? 2.975 -6.618 -17.244 1.00 96.44 142 ARG A O 1
ATOM 1170 N N . SER A 1 143 ? 4.659 -5.123 -17.335 1.00 95.81 143 SER A N 1
ATOM 1171 C CA . SER A 1 143 ? 3.908 -4.016 -16.735 1.00 95.81 143 SER A CA 1
ATOM 1172 C C . SER A 1 143 ? 2.757 -3.534 -17.623 1.00 95.81 143 SER A C 1
ATOM 1174 O O . SER A 1 143 ? 1.700 -3.194 -17.095 1.00 95.81 143 SER A O 1
ATOM 1176 N N . GLU A 1 144 ? 2.899 -3.591 -18.951 1.00 96.38 144 GLU A N 1
ATOM 1177 C CA . GLU A 1 144 ? 1.818 -3.302 -19.900 1.00 96.38 144 GLU A CA 1
ATOM 1178 C C . GLU A 1 144 ? 0.653 -4.284 -19.758 1.00 96.38 144 GLU A C 1
ATOM 1180 O O . GLU A 1 144 ? -0.498 -3.868 -19.620 1.00 96.38 144 GLU A O 1
ATOM 1185 N N . ARG A 1 145 ? 0.943 -5.592 -19.754 1.00 96.38 145 ARG A N 1
ATOM 1186 C CA . ARG A 1 145 ? -0.083 -6.637 -19.599 1.00 96.38 145 ARG A CA 1
ATOM 1187 C C . ARG A 1 145 ? -0.813 -6.507 -18.272 1.00 96.38 145 ARG A C 1
ATOM 1189 O O . ARG A 1 145 ? -2.034 -6.637 -18.232 1.00 96.38 145 ARG A O 1
ATOM 1196 N N . GLU A 1 146 ? -0.078 -6.233 -17.198 1.00 94.50 146 GLU A N 1
ATOM 1197 C CA . GLU A 1 146 ? -0.677 -6.031 -15.883 1.00 94.50 146 GLU A CA 1
ATOM 1198 C C . GLU A 1 146 ? -1.562 -4.782 -15.860 1.00 94.50 146 GLU A C 1
ATOM 1200 O O . GLU A 1 146 ? -2.697 -4.857 -15.399 1.00 94.50 146 GLU A O 1
ATOM 1205 N N . HIS A 1 147 ? -1.098 -3.663 -16.427 1.00 95.94 147 HIS A N 1
ATOM 1206 C CA . HIS A 1 147 ? -1.901 -2.448 -16.554 1.00 95.94 147 HIS A CA 1
ATOM 1207 C C . HIS A 1 147 ? -3.187 -2.692 -17.355 1.00 95.94 147 HIS A C 1
ATOM 1209 O O . HIS A 1 147 ? -4.264 -2.307 -16.905 1.00 95.94 147 HIS A O 1
ATOM 1215 N N . GLN A 1 148 ? -3.111 -3.394 -18.488 1.00 94.56 148 GLN A N 1
ATOM 1216 C CA . GLN A 1 148 ? -4.291 -3.768 -19.273 1.00 94.56 148 GLN A CA 1
ATOM 1217 C C . GLN A 1 148 ? -5.258 -4.643 -18.465 1.00 94.56 148 GLN A C 1
ATOM 1219 O O . GLN A 1 148 ? -6.461 -4.390 -18.479 1.00 94.56 148 GLN A O 1
ATOM 1224 N N . ARG A 1 149 ? -4.739 -5.624 -17.717 1.00 95.06 149 ARG A N 1
ATOM 1225 C CA . ARG A 1 149 ? -5.537 -6.531 -16.881 1.00 95.06 149 ARG A CA 1
ATOM 1226 C C . ARG A 1 149 ? -6.305 -5.798 -15.782 1.00 95.06 149 ARG A C 1
ATOM 1228 O O . ARG A 1 149 ? -7.430 -6.180 -15.498 1.00 95.06 149 ARG A O 1
ATOM 1235 N N . VAL A 1 150 ? -5.705 -4.788 -15.150 1.00 93.19 150 VAL A N 1
ATOM 1236 C CA . VAL A 1 150 ? -6.349 -4.035 -14.054 1.00 93.19 150 VAL A CA 1
ATOM 1237 C C . VAL A 1 150 ? -7.186 -2.844 -14.530 1.00 93.19 150 VAL A C 1
ATOM 1239 O O . VAL A 1 150 ? -7.791 -2.160 -13.709 1.00 93.19 150 VAL A O 1
ATOM 1242 N N . THR A 1 151 ? -7.182 -2.549 -15.830 1.00 90.19 151 THR A N 1
ATOM 1243 C CA . THR A 1 151 ? -7.982 -1.464 -16.424 1.00 90.19 151 THR A CA 1
ATOM 1244 C C . THR A 1 151 ? -9.323 -1.962 -16.974 1.00 90.19 151 THR A C 1
ATOM 1246 O O . THR A 1 151 ? -10.259 -1.170 -17.073 1.00 90.19 151 THR A O 1
ATOM 1249 N N . GLN A 1 152 ? -9.407 -3.242 -17.355 1.00 69.94 152 GLN A N 1
ATOM 1250 C CA . GLN A 1 152 ? -10.629 -3.898 -17.847 1.00 69.94 152 GLN A CA 1
ATOM 1251 C C . GLN A 1 152 ? -11.561 -4.300 -16.702 1.00 69.94 152 GLN A C 1
ATOM 1253 O O . GLN A 1 152 ? -12.790 -4.181 -16.905 1.00 69.94 152 GLN A O 1
#